Protein AF-A0AAV1IQU2-F1 (afdb_monomer)

Solvent-accessible surface area (backbone atoms only — not comparable to full-atom values): 8948 Å² total; per-residue (Å²): 138,82,84,83,85,80,84,76,82,76,78,82,80,76,77,68,81,77,66,73,60,63,66,60,58,52,53,52,51,54,50,50,54,52,52,51,52,50,53,53,50,51,53,54,53,49,51,53,52,50,50,55,51,51,54,51,52,52,54,52,50,54,52,52,51,54,56,62,60,59,68,74,76,76,82,86,83,83,95,73,87,86,74,85,85,53,67,73,82,60,60,72,56,40,79,75,49,69,51,99,69,38,37,32,34,35,40,95,93,42,78,42,82,44,38,65,72,38,65,63,85,97,30,39,29,68,40,71,41,71,90,76,57,34,35,40,33,76,64,46,76,48,110

Organism: Escherichia coli (NCBI:txid562)

Structure (mmCIF, N/CA/C/O backbone):
data_AF-A0AAV1IQU2-F1
#
_entry.id   AF-A0AAV1IQU2-F1
#
loop_
_atom_site.group_PDB
_atom_site.id
_atom_site.type_symbol
_atom_site.label_atom_id
_atom_site.label_alt_id
_atom_site.label_comp_id
_atom_site.label_asym_id
_atom_site.label_entity_id
_atom_site.label_seq_id
_atom_site.pdbx_PDB_ins_code
_atom_site.Cartn_x
_atom_site.Cartn_y
_atom_site.Cartn_z
_atom_site.occupancy
_atom_site.B_iso_or_equiv
_atom_site.auth_seq_id
_atom_site.auth_comp_id
_atom_site.auth_asym_id
_atom_site.auth_atom_id
_atom_site.pdbx_PDB_model_num
ATOM 1 N N . MET A 1 1 ? 61.043 -6.929 -82.587 1.00 46.31 1 MET A N 1
ATOM 2 C CA . MET A 1 1 ? 59.609 -6.677 -82.342 1.00 46.31 1 MET A CA 1
ATOM 3 C C . MET A 1 1 ? 59.386 -6.851 -80.855 1.00 46.31 1 MET A C 1
ATOM 5 O O . MET A 1 1 ? 59.706 -7.915 -80.346 1.00 46.31 1 MET A O 1
ATOM 9 N N . LEU A 1 2 ? 59.008 -5.781 -80.158 1.00 52.97 2 LEU A N 1
ATOM 10 C CA . LEU A 1 2 ? 58.883 -5.768 -78.699 1.00 52.97 2 LEU A CA 1
ATOM 11 C C . LEU A 1 2 ? 57.418 -6.021 -78.318 1.00 52.97 2 LEU A C 1
ATOM 13 O O . LEU A 1 2 ? 56.539 -5.436 -78.954 1.00 52.97 2 LEU A O 1
ATOM 17 N N . PRO A 1 3 ? 57.146 -6.900 -77.342 1.00 52.44 3 PRO A N 1
ATOM 18 C CA . PRO A 1 3 ? 55.789 -7.210 -76.925 1.00 52.44 3 PRO A CA 1
ATOM 19 C C . PRO A 1 3 ? 55.240 -6.080 -76.044 1.00 52.44 3 PRO A C 1
ATOM 21 O O . PRO A 1 3 ? 55.957 -5.507 -75.228 1.00 52.44 3 PRO A O 1
ATOM 24 N N . SER A 1 4 ? 53.967 -5.751 -76.236 1.00 57.28 4 SER A N 1
ATOM 25 C CA . SER A 1 4 ? 53.231 -4.710 -75.516 1.00 57.28 4 SER A CA 1
ATOM 26 C C . SER A 1 4 ? 52.925 -5.112 -74.068 1.00 57.28 4 SER A C 1
ATOM 28 O O . SER A 1 4 ? 52.319 -6.158 -73.833 1.00 57.28 4 SER A O 1
ATOM 30 N N . GLU A 1 5 ? 53.304 -4.256 -73.117 1.00 63.06 5 GLU A N 1
ATOM 31 C CA . GLU A 1 5 ? 52.978 -4.346 -71.689 1.00 63.06 5 GLU A CA 1
ATOM 32 C C . GLU A 1 5 ? 51.467 -4.223 -71.441 1.00 63.06 5 GLU A C 1
ATOM 34 O O . GLU A 1 5 ? 50.830 -3.234 -71.805 1.00 63.06 5 GLU A O 1
ATOM 39 N N . ILE A 1 6 ? 50.887 -5.240 -70.803 1.00 70.38 6 ILE A N 1
ATOM 40 C CA . ILE A 1 6 ? 49.489 -5.250 -70.364 1.00 70.38 6 ILE A CA 1
ATOM 41 C C . ILE A 1 6 ? 49.438 -4.648 -68.956 1.00 70.38 6 ILE A C 1
ATOM 43 O O . ILE A 1 6 ? 49.876 -5.273 -67.991 1.00 70.38 6 ILE A O 1
ATOM 47 N N . LEU A 1 7 ? 48.884 -3.441 -68.828 1.00 70.31 7 LEU A N 1
ATOM 48 C CA . LEU A 1 7 ? 48.595 -2.816 -67.535 1.00 70.31 7 LEU A CA 1
ATOM 49 C C . LEU A 1 7 ? 47.295 -3.395 -66.964 1.00 70.31 7 LEU A C 1
ATOM 51 O O . LEU A 1 7 ? 46.194 -3.001 -67.348 1.00 70.31 7 LEU A O 1
ATOM 55 N N . ILE A 1 8 ? 47.425 -4.353 -66.048 1.00 66.50 8 ILE A N 1
ATOM 56 C CA . ILE A 1 8 ? 46.304 -4.908 -65.286 1.00 66.50 8 ILE A CA 1
ATOM 57 C C . ILE A 1 8 ? 45.989 -3.934 -64.147 1.00 66.50 8 ILE A C 1
ATOM 59 O O . ILE A 1 8 ? 46.769 -3.797 -63.206 1.00 66.50 8 ILE A O 1
ATOM 63 N N . TRP A 1 9 ? 44.841 -3.259 -64.219 1.00 64.62 9 TRP A N 1
ATOM 64 C CA . TRP A 1 9 ? 44.304 -2.505 -63.086 1.00 64.62 9 TRP A CA 1
ATOM 65 C C . TRP A 1 9 ? 43.985 -3.474 -61.940 1.00 64.62 9 TRP A C 1
ATOM 67 O O . TRP A 1 9 ? 43.047 -4.265 -62.041 1.00 64.62 9 TRP A O 1
ATOM 77 N N . GLN A 1 10 ? 44.760 -3.423 -60.853 1.00 66.56 10 GLN A N 1
ATOM 78 C CA . GLN A 1 10 ? 44.399 -4.088 -59.602 1.00 66.56 10 GLN A CA 1
ATOM 79 C C . GLN A 1 10 ? 43.333 -3.245 -58.890 1.00 66.56 10 GLN A C 1
ATOM 81 O O . GLN A 1 10 ? 43.599 -2.082 -58.580 1.00 66.56 10 GLN A O 1
ATOM 86 N N . PRO A 1 11 ? 42.129 -3.777 -58.617 1.00 68.19 11 PRO A N 1
ATOM 87 C CA . PRO A 1 11 ? 41.227 -3.117 -57.693 1.00 68.19 11 PRO A CA 1
ATOM 88 C C . PRO A 1 11 ? 41.832 -3.224 -56.291 1.00 68.19 11 PRO A C 1
ATOM 90 O O . PRO A 1 11 ? 42.015 -4.325 -55.775 1.00 68.19 11 PRO A O 1
ATOM 93 N N . GLU A 1 12 ? 42.134 -2.079 -55.679 1.00 69.94 12 GLU A N 1
ATOM 94 C CA . GLU A 1 12 ? 42.423 -1.972 -54.248 1.00 69.94 12 GLU A CA 1
ATOM 95 C C . GLU A 1 12 ? 41.266 -2.624 -53.480 1.00 69.94 12 GLU A C 1
ATOM 97 O O . GLU A 1 12 ? 40.176 -2.053 -53.351 1.00 69.94 12 GLU A O 1
ATOM 102 N N . PHE A 1 13 ? 41.471 -3.860 -53.016 1.00 55.59 13 PHE A N 1
ATOM 103 C CA . PHE A 1 13 ? 40.497 -4.596 -52.222 1.00 55.59 13 PHE A CA 1
ATOM 104 C C . PHE A 1 13 ? 40.429 -3.935 -50.849 1.00 55.59 13 PHE A C 1
ATOM 106 O O . PHE A 1 13 ? 41.103 -4.316 -49.896 1.00 55.59 13 PHE A O 1
ATOM 113 N N . THR A 1 14 ? 39.632 -2.873 -50.773 1.00 60.34 14 THR A N 1
ATOM 114 C CA . THR A 1 14 ? 39.326 -2.199 -49.521 1.00 60.34 14 THR A CA 1
ATOM 115 C C . THR A 1 14 ? 38.479 -3.162 -48.703 1.00 60.34 14 THR A C 1
ATOM 117 O O . THR A 1 14 ? 37.263 -3.254 -48.889 1.00 60.34 14 THR A O 1
ATOM 120 N N . ASP A 1 15 ? 39.129 -3.909 -47.817 1.00 55.00 15 ASP A N 1
ATOM 121 C CA . ASP A 1 15 ? 38.472 -4.775 -46.849 1.00 55.00 15 ASP A CA 1
ATOM 122 C C . ASP A 1 15 ? 37.633 -3.923 -45.879 1.00 55.00 15 ASP A C 1
ATOM 124 O O . ASP A 1 15 ? 38.075 -3.459 -44.829 1.00 55.00 15 ASP A O 1
ATOM 128 N N . LYS A 1 16 ? 36.381 -3.665 -46.268 1.00 59.62 16 LYS A N 1
ATOM 129 C CA . LYS A 1 16 ? 35.368 -2.971 -45.462 1.00 59.62 16 LYS A CA 1
ATOM 130 C C . LYS A 1 16 ? 34.721 -3.878 -44.412 1.00 59.62 16 LYS A C 1
ATOM 132 O O . LYS A 1 16 ? 33.802 -3.433 -43.722 1.00 59.62 16 LYS A O 1
ATOM 137 N N . THR A 1 17 ? 35.158 -5.130 -44.259 1.00 60.28 17 THR A N 1
ATOM 138 C CA . THR A 1 17 ? 34.504 -6.068 -43.334 1.00 60.28 17 THR A CA 1
ATOM 139 C C . THR A 1 17 ? 34.942 -5.897 -41.880 1.00 60.28 17 THR A C 1
ATOM 141 O O . THR A 1 17 ? 34.235 -6.346 -40.980 1.00 60.28 17 THR A O 1
ATOM 144 N N . LEU A 1 18 ? 36.007 -5.129 -41.612 1.00 55.44 18 LEU A N 1
ATOM 145 C CA . LEU A 1 18 ? 36.410 -4.774 -40.247 1.00 55.44 18 LEU A CA 1
ATOM 146 C C . LEU A 1 18 ? 35.798 -3.462 -39.723 1.00 55.44 18 LEU A C 1
ATOM 148 O O . LEU A 1 18 ? 36.272 -2.912 -38.727 1.00 55.44 18 LEU A O 1
ATOM 152 N N . SER A 1 19 ? 34.724 -2.954 -40.341 1.00 58.97 19 SER A N 1
ATOM 153 C CA . SER A 1 19 ? 33.904 -1.911 -39.715 1.00 58.97 19 SER A CA 1
ATOM 154 C C . SER A 1 19 ? 33.135 -2.533 -38.544 1.00 58.97 19 SER A C 1
ATOM 156 O O . SER A 1 19 ? 32.001 -2.998 -38.675 1.00 58.97 19 SER A O 1
ATOM 158 N N . ARG A 1 20 ? 33.797 -2.608 -37.383 1.00 64.56 20 ARG A N 1
ATOM 159 C CA . ARG A 1 20 ? 33.200 -3.000 -36.103 1.00 64.56 20 ARG A CA 1
ATOM 160 C C . ARG A 1 20 ? 32.019 -2.076 -35.846 1.00 64.56 20 ARG A C 1
ATOM 162 O O . ARG A 1 20 ? 32.234 -0.946 -35.432 1.00 64.56 20 ARG A O 1
ATOM 169 N N . LYS A 1 21 ? 30.799 -2.542 -36.135 1.00 66.81 21 LYS A N 1
ATOM 170 C CA . LYS A 1 21 ? 29.541 -1.786 -36.032 1.00 66.81 21 LYS A CA 1
ATOM 171 C C . LYS A 1 21 ? 29.455 -1.109 -34.652 1.00 66.81 21 LYS A C 1
ATOM 173 O O . LYS A 1 21 ? 29.071 -1.782 -33.693 1.00 66.81 21 LYS A O 1
ATOM 178 N N . PRO A 1 22 ? 29.781 0.192 -34.518 1.00 67.06 22 PRO A N 1
ATOM 179 C CA . PRO A 1 22 ? 29.889 0.834 -33.205 1.00 67.06 22 PRO A CA 1
ATOM 180 C C . PRO A 1 22 ? 28.541 0.846 -32.469 1.00 67.06 22 PRO A C 1
ATOM 182 O O . PRO A 1 22 ? 28.501 0.764 -31.244 1.00 67.06 22 PRO A O 1
ATOM 185 N N . GLY A 1 23 ? 27.432 0.821 -33.217 1.00 73.19 23 GLY A N 1
ATOM 186 C CA . GLY A 1 23 ? 26.084 0.715 -32.660 1.00 73.19 23 GLY A CA 1
ATOM 187 C C . GLY A 1 23 ? 25.835 -0.561 -31.848 1.00 73.19 23 GLY A C 1
ATOM 188 O O . GLY A 1 23 ? 25.157 -0.490 -30.830 1.00 73.19 23 GLY A O 1
ATOM 189 N N . ALA A 1 24 ? 26.423 -1.707 -32.219 1.00 76.00 24 ALA A N 1
ATOM 190 C CA . ALA A 1 24 ? 26.235 -2.955 -31.469 1.00 76.00 24 ALA A CA 1
ATOM 191 C C . ALA A 1 24 ? 26.903 -2.894 -30.083 1.00 76.00 24 ALA A C 1
ATOM 193 O O . ALA A 1 24 ? 26.328 -3.325 -29.084 1.00 76.00 24 ALA A O 1
ATOM 194 N N . VAL A 1 25 ? 28.093 -2.290 -30.005 1.00 77.81 25 VAL A N 1
ATOM 195 C CA . VAL A 1 25 ? 28.810 -2.083 -28.736 1.00 77.81 25 VAL A CA 1
ATOM 196 C C . VAL A 1 25 ? 28.038 -1.117 -27.836 1.00 77.81 25 VAL A C 1
ATOM 198 O O . VAL A 1 25 ? 27.886 -1.371 -26.644 1.00 77.81 25 VAL A O 1
ATOM 201 N N . GLN A 1 26 ? 27.474 -0.051 -28.408 1.00 79.88 26 GLN A N 1
ATOM 202 C CA . GLN A 1 26 ? 26.667 0.907 -27.654 1.00 79.88 26 GLN A CA 1
ATOM 203 C C . GLN A 1 26 ? 25.392 0.270 -27.084 1.00 79.88 26 GLN A C 1
ATOM 205 O O . GLN A 1 26 ? 25.076 0.491 -25.916 1.00 79.88 26 GLN A O 1
ATOM 210 N N . THR A 1 27 ? 24.696 -0.572 -27.859 1.00 86.44 27 THR A N 1
ATOM 211 C CA . THR A 1 27 ? 23.510 -1.290 -27.363 1.00 86.44 27 THR A CA 1
ATOM 212 C C . THR A 1 27 ? 23.838 -2.261 -26.231 1.00 86.44 27 THR A C 1
ATOM 214 O O . THR A 1 27 ? 23.074 -2.350 -25.275 1.00 86.44 27 THR A O 1
ATOM 217 N N . LEU A 1 28 ? 24.985 -2.947 -26.289 1.00 86.38 28 LEU A N 1
ATOM 218 C CA . LEU A 1 28 ? 25.410 -3.863 -25.226 1.00 86.38 28 LEU A CA 1
ATOM 219 C C . LEU A 1 28 ? 25.736 -3.121 -23.925 1.00 86.38 28 LEU A C 1
ATOM 221 O O . LEU A 1 28 ? 25.315 -3.566 -22.859 1.00 86.38 28 LEU A O 1
ATOM 225 N N . ASN A 1 29 ? 26.411 -1.971 -24.009 1.00 88.81 29 ASN A N 1
ATOM 226 C CA . ASN A 1 29 ? 26.713 -1.150 -22.833 1.00 88.81 29 ASN A CA 1
ATOM 227 C C . ASN A 1 29 ? 25.431 -0.617 -22.171 1.00 88.81 29 ASN A C 1
ATOM 229 O O . ASN A 1 29 ? 25.265 -0.752 -20.964 1.00 88.81 29 ASN A O 1
ATOM 233 N N . MET A 1 30 ? 24.474 -0.116 -22.959 1.00 90.12 30 MET A N 1
ATOM 234 C CA . MET A 1 30 ? 23.184 0.361 -22.435 1.00 90.12 30 MET A CA 1
ATOM 235 C C . MET A 1 30 ? 22.377 -0.750 -21.748 1.00 90.12 30 MET A C 1
ATOM 237 O O . MET A 1 30 ? 21.745 -0.521 -20.713 1.00 90.12 30 MET A O 1
ATOM 241 N N . LEU A 1 31 ? 22.391 -1.964 -22.310 1.00 93.19 31 LEU A N 1
ATOM 242 C CA . LEU A 1 31 ? 21.753 -3.124 -21.687 1.00 93.19 31 LEU A CA 1
ATOM 243 C C . LEU A 1 31 ? 22.443 -3.499 -20.375 1.00 93.19 31 LEU A C 1
ATOM 245 O O . LEU A 1 31 ? 21.759 -3.766 -19.391 1.00 93.19 31 LEU A O 1
ATOM 249 N N . HIS A 1 32 ? 23.775 -3.475 -20.341 1.00 92.62 32 HIS A N 1
ATOM 250 C CA . HIS A 1 32 ? 24.542 -3.750 -19.131 1.00 92.62 32 HIS A CA 1
ATOM 251 C C . HIS A 1 32 ? 24.222 -2.749 -18.010 1.00 92.62 32 HIS A C 1
ATOM 253 O O . HIS A 1 32 ? 23.903 -3.159 -16.895 1.00 92.62 32 HIS A O 1
ATOM 259 N N . ASP A 1 33 ? 24.195 -1.453 -18.324 1.00 94.44 33 ASP A N 1
ATOM 260 C CA . ASP A 1 33 ? 23.836 -0.400 -17.367 1.00 94.44 33 ASP A CA 1
ATOM 261 C C . ASP A 1 33 ? 22.399 -0.563 -16.853 1.00 94.44 33 ASP A C 1
ATOM 263 O O . ASP A 1 33 ? 22.127 -0.401 -15.661 1.00 94.44 33 ASP A O 1
ATOM 267 N N . SER A 1 34 ? 21.475 -0.943 -17.738 1.00 93.69 34 SER A N 1
ATOM 268 C CA . SER A 1 34 ? 20.077 -1.195 -17.377 1.00 93.69 34 SER A CA 1
ATOM 269 C C . SER A 1 34 ? 19.938 -2.396 -16.440 1.00 93.69 34 SER A C 1
ATOM 271 O O . SER A 1 34 ? 19.210 -2.319 -15.452 1.00 93.69 34 SER A O 1
ATOM 273 N N . ILE A 1 35 ? 20.661 -3.488 -16.708 1.00 95.94 35 ILE A N 1
ATOM 274 C CA . ILE A 1 35 ? 20.685 -4.680 -15.849 1.00 95.94 35 ILE A CA 1
ATOM 275 C C . ILE A 1 35 ? 21.256 -4.332 -14.473 1.00 95.94 35 ILE A C 1
ATOM 277 O O . ILE A 1 35 ? 20.660 -4.697 -13.461 1.00 95.94 35 ILE A O 1
ATOM 281 N N . ASN A 1 36 ? 22.358 -3.582 -14.419 1.00 96.50 36 ASN A N 1
ATOM 282 C CA . ASN A 1 36 ? 22.961 -3.159 -13.156 1.00 96.50 36 ASN A CA 1
ATOM 283 C C . ASN A 1 36 ? 22.002 -2.278 -12.347 1.00 96.50 36 ASN A C 1
ATOM 285 O O . ASN A 1 36 ? 21.797 -2.515 -11.158 1.00 96.50 36 ASN A O 1
ATOM 289 N N . LYS A 1 37 ? 21.341 -1.315 -13.000 1.00 95.00 37 LYS A N 1
ATOM 290 C CA . LYS A 1 37 ? 20.346 -0.447 -12.358 1.00 95.00 37 LYS A CA 1
ATOM 291 C C . LYS A 1 37 ? 19.139 -1.226 -11.831 1.00 95.00 37 LYS A C 1
ATOM 293 O O . LYS A 1 37 ? 18.642 -0.918 -10.751 1.00 95.00 37 LYS A O 1
ATOM 298 N N . LEU A 1 38 ? 18.668 -2.230 -12.571 1.00 95.12 38 LEU A N 1
ATOM 299 C CA . LEU A 1 38 ? 17.605 -3.121 -12.102 1.00 95.12 38 LEU A CA 1
ATOM 300 C C . LEU A 1 38 ? 18.069 -3.965 -10.912 1.00 95.12 38 LEU A C 1
ATOM 302 O O . LEU A 1 38 ? 17.321 -4.110 -9.952 1.00 95.12 38 LEU A O 1
ATOM 306 N N . GLY A 1 39 ? 19.304 -4.467 -10.934 1.00 96.06 39 GLY A N 1
ATOM 307 C CA . GLY A 1 39 ? 19.889 -5.191 -9.805 1.00 96.06 39 GLY A CA 1
ATOM 308 C C . GLY A 1 39 ? 19.968 -4.339 -8.535 1.00 96.06 39 GLY A C 1
ATOM 309 O O . GLY A 1 39 ? 19.604 -4.805 -7.459 1.00 96.06 39 GLY A O 1
ATOM 310 N N . GLU A 1 40 ? 20.385 -3.079 -8.659 1.00 95.56 40 GLU A N 1
ATOM 311 C CA . GLU A 1 40 ? 20.388 -2.102 -7.560 1.00 95.56 40 GLU A CA 1
ATOM 312 C C . GLU A 1 40 ? 18.972 -1.838 -7.025 1.00 95.56 40 GL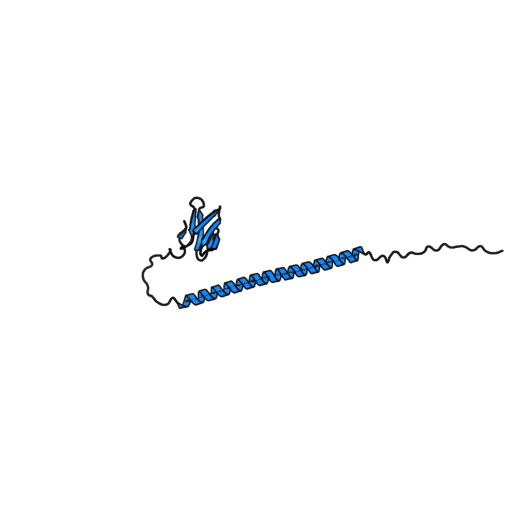U A C 1
ATOM 314 O O . GLU A 1 40 ? 18.754 -1.838 -5.814 1.00 95.56 40 GLU A O 1
ATOM 319 N N . ALA A 1 41 ? 17.995 -1.658 -7.920 1.00 94.12 41 ALA A N 1
ATOM 320 C CA . ALA A 1 41 ? 16.602 -1.446 -7.535 1.00 94.12 41 ALA A CA 1
ATOM 321 C C . ALA A 1 41 ? 16.026 -2.654 -6.779 1.00 94.12 41 ALA A C 1
ATOM 323 O O . ALA A 1 41 ? 15.405 -2.476 -5.736 1.00 94.12 41 ALA A O 1
ATOM 324 N N . ILE A 1 42 ? 16.299 -3.877 -7.246 1.00 96.06 42 ILE A N 1
ATOM 325 C CA . ILE A 1 42 ? 15.851 -5.112 -6.585 1.00 96.06 42 ILE A CA 1
ATOM 326 C C . ILE A 1 42 ? 16.447 -5.233 -5.179 1.00 96.06 42 ILE A C 1
ATOM 328 O O . ILE A 1 42 ? 15.719 -5.544 -4.240 1.00 96.06 42 ILE A O 1
ATOM 332 N N . LYS A 1 43 ? 17.746 -4.950 -5.007 1.00 95.62 43 LYS A N 1
ATOM 333 C CA . LYS A 1 43 ? 18.383 -4.956 -3.678 1.00 95.62 43 LYS A CA 1
ATOM 334 C C . LYS A 1 43 ? 17.713 -3.964 -2.733 1.00 95.62 43 LYS A C 1
ATOM 336 O O . LYS A 1 43 ? 17.435 -4.296 -1.587 1.00 95.62 43 LYS A O 1
ATOM 341 N N . LYS A 1 44 ? 17.417 -2.760 -3.223 1.00 93.62 44 LYS A N 1
ATOM 342 C CA . LYS A 1 44 ? 16.745 -1.727 -2.433 1.00 93.62 44 LYS A CA 1
ATOM 343 C C . LYS A 1 44 ? 15.326 -2.137 -2.028 1.00 93.62 44 LYS A C 1
ATOM 345 O O . LYS A 1 44 ? 14.924 -1.908 -0.888 1.00 93.62 44 LYS A O 1
ATOM 350 N N . ASP A 1 45 ? 14.577 -2.747 -2.941 1.00 93.31 45 ASP A N 1
ATOM 351 C CA . ASP A 1 45 ? 13.239 -3.265 -2.647 1.00 93.31 45 ASP A CA 1
ATOM 352 C C . ASP A 1 45 ? 13.297 -4.401 -1.614 1.00 93.31 45 ASP A C 1
ATOM 354 O O . ASP A 1 45 ? 12.465 -4.465 -0.705 1.00 93.31 45 ASP A O 1
ATOM 358 N N . GLU A 1 46 ? 14.311 -5.265 -1.699 1.00 95.19 46 GLU A N 1
ATOM 359 C CA . GLU A 1 46 ? 14.550 -6.318 -0.714 1.00 95.19 46 GLU A 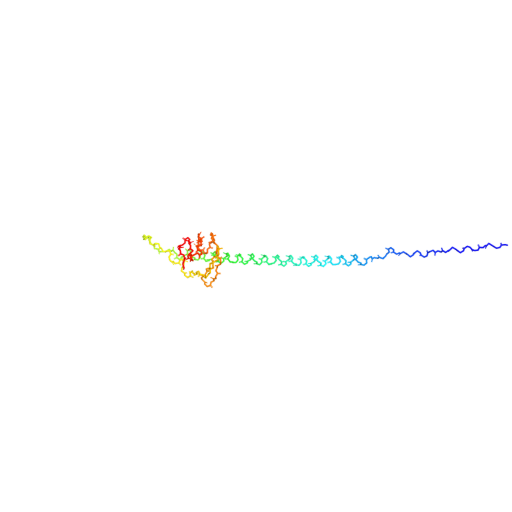CA 1
ATOM 360 C C . GLU A 1 46 ? 14.878 -5.741 0.671 1.00 95.19 46 GLU A C 1
ATOM 362 O O . GLU A 1 46 ? 14.296 -6.173 1.666 1.00 95.19 46 GLU A O 1
ATOM 367 N N . GLU A 1 47 ? 15.742 -4.727 0.752 1.00 94.31 47 GLU A N 1
ATOM 368 C CA . GLU A 1 47 ? 16.053 -4.029 2.005 1.00 94.31 47 GLU A CA 1
ATOM 369 C C . GLU A 1 47 ? 14.803 -3.410 2.637 1.00 94.31 47 GLU A C 1
ATOM 371 O O . GLU A 1 47 ? 14.566 -3.566 3.837 1.00 94.31 47 GLU A O 1
ATOM 376 N N . TYR A 1 48 ? 13.958 -2.763 1.833 1.00 91.25 48 TYR A N 1
ATOM 377 C CA . TYR A 1 48 ? 12.700 -2.195 2.312 1.00 91.25 48 TYR A CA 1
ATOM 378 C C . TYR A 1 48 ? 11.745 -3.272 2.852 1.00 91.25 48 TYR A C 1
ATOM 380 O O . TYR A 1 48 ? 11.111 -3.095 3.901 1.00 91.25 48 TYR A O 1
ATOM 388 N N . ALA A 1 49 ? 11.662 -4.418 2.172 1.00 93.56 49 ALA A N 1
ATOM 389 C CA . ALA A 1 49 ? 10.863 -5.552 2.622 1.00 93.56 49 ALA A CA 1
ATOM 390 C C . ALA A 1 49 ? 11.408 -6.157 3.928 1.00 93.56 49 ALA A C 1
ATOM 392 O O . ALA A 1 49 ? 10.632 -6.479 4.835 1.00 93.56 49 ALA A O 1
ATOM 393 N N . GLN A 1 50 ? 12.733 -6.276 4.057 1.00 94.19 50 GLN A N 1
ATOM 394 C CA . GLN A 1 50 ? 13.385 -6.734 5.284 1.00 94.19 50 GLN A CA 1
ATOM 395 C C . GLN A 1 50 ? 13.134 -5.772 6.449 1.00 94.19 50 GLN A C 1
ATOM 397 O O . GLN A 1 50 ? 12.811 -6.224 7.548 1.00 94.19 50 GLN A O 1
ATOM 402 N N . GLU A 1 51 ? 13.222 -4.462 6.217 1.00 94.12 51 GLU A N 1
ATOM 403 C CA . GLU A 1 51 ? 12.960 -3.451 7.243 1.00 94.12 51 GLU A CA 1
ATOM 404 C C . GLU A 1 51 ? 11.503 -3.500 7.716 1.00 94.12 51 GLU A C 1
ATOM 406 O O . GLU A 1 51 ? 11.237 -3.585 8.914 1.00 94.12 51 GLU A O 1
ATOM 411 N N . THR A 1 52 ? 10.552 -3.572 6.783 1.00 93.19 52 THR A N 1
ATOM 412 C CA . THR A 1 52 ? 9.126 -3.739 7.108 1.00 93.19 52 THR A CA 1
ATOM 413 C C . THR A 1 52 ? 8.896 -4.988 7.965 1.00 93.19 52 THR A C 1
ATOM 415 O O . THR A 1 52 ? 8.156 -4.959 8.951 1.00 93.19 52 THR A O 1
ATOM 418 N N . ARG A 1 53 ? 9.563 -6.100 7.629 1.00 94.06 53 ARG A N 1
ATOM 419 C CA . ARG A 1 53 ? 9.467 -7.346 8.396 1.00 94.06 53 ARG A CA 1
ATOM 420 C C . ARG A 1 53 ? 10.059 -7.211 9.800 1.00 94.06 53 ARG A C 1
ATOM 422 O O . ARG A 1 53 ? 9.435 -7.668 10.754 1.00 94.06 53 ARG A O 1
ATOM 429 N N . ARG A 1 54 ? 11.205 -6.539 9.948 1.00 94.19 54 ARG A N 1
ATOM 430 C CA . ARG A 1 54 ? 11.805 -6.251 11.263 1.00 94.19 54 ARG A CA 1
ATOM 431 C C . ARG A 1 54 ? 10.885 -5.410 12.136 1.00 94.19 54 ARG A C 1
ATOM 433 O O . ARG A 1 54 ? 10.727 -5.712 13.316 1.00 94.19 54 ARG A O 1
ATOM 440 N N . GLN A 1 55 ? 10.245 -4.398 11.557 1.00 93.75 55 GLN A N 1
ATOM 441 C CA . GLN A 1 55 ? 9.276 -3.570 12.271 1.00 93.75 55 GLN A CA 1
ATOM 442 C C . GLN A 1 55 ? 8.089 -4.401 12.779 1.00 93.75 55 GLN A C 1
ATOM 444 O O . GLN A 1 55 ? 7.669 -4.234 13.924 1.00 93.75 55 GLN A O 1
ATOM 449 N N . LEU A 1 56 ? 7.578 -5.340 11.972 1.00 93.75 56 LEU A N 1
ATOM 450 C CA . LEU A 1 56 ? 6.515 -6.255 12.403 1.00 93.75 56 LEU A CA 1
ATOM 451 C C . LEU A 1 56 ? 6.953 -7.158 13.563 1.00 93.75 56 LEU A C 1
ATOM 453 O O . LEU A 1 56 ? 6.187 -7.340 14.512 1.00 93.75 56 LEU A O 1
ATOM 457 N N . ASP A 1 57 ? 8.169 -7.699 13.513 1.00 94.00 57 ASP A N 1
ATOM 458 C CA . ASP A 1 57 ? 8.702 -8.555 14.576 1.00 94.00 57 ASP A CA 1
ATOM 459 C C . ASP A 1 57 ? 8.938 -7.778 15.886 1.00 94.00 57 ASP A C 1
ATOM 461 O O . ASP A 1 57 ? 8.636 -8.290 16.971 1.00 94.00 57 ASP A O 1
ATOM 465 N N . ASP A 1 58 ? 9.389 -6.521 15.809 1.00 93.69 58 ASP A N 1
ATOM 466 C CA . ASP A 1 58 ? 9.514 -5.631 16.971 1.00 93.69 58 ASP A CA 1
ATOM 467 C C . ASP A 1 58 ? 8.144 -5.343 17.603 1.00 93.69 58 ASP A C 1
ATOM 469 O O . ASP A 1 58 ? 7.945 -5.557 18.802 1.00 93.69 58 ASP A O 1
ATOM 473 N N . ILE A 1 59 ? 7.154 -4.949 16.792 1.00 94.06 59 ILE A N 1
ATOM 474 C CA . ILE A 1 59 ? 5.782 -4.702 17.263 1.00 94.06 59 ILE A CA 1
ATOM 475 C C . ILE A 1 59 ? 5.204 -5.960 17.921 1.00 94.06 59 ILE A C 1
ATOM 477 O O . ILE A 1 59 ? 4.626 -5.889 19.010 1.00 94.06 59 ILE A O 1
ATOM 481 N N . ARG A 1 60 ? 5.391 -7.129 17.299 1.00 92.38 60 ARG A N 1
ATOM 482 C CA . ARG A 1 60 ? 4.945 -8.417 17.842 1.00 92.38 60 ARG A CA 1
ATOM 483 C C . ARG A 1 60 ? 5.599 -8.724 19.191 1.00 92.38 60 ARG A C 1
ATOM 485 O O . ARG A 1 60 ? 4.915 -9.164 20.115 1.00 92.38 60 ARG A O 1
ATOM 492 N N . SER A 1 61 ? 6.896 -8.463 19.324 1.00 90.25 61 SER A N 1
ATOM 493 C CA . SER A 1 61 ? 7.642 -8.684 20.567 1.00 90.25 61 SER A CA 1
ATOM 494 C C . SER A 1 61 ? 7.159 -7.764 21.690 1.00 90.25 61 SER A C 1
ATOM 496 O O . SER A 1 61 ? 6.918 -8.230 22.807 1.00 90.25 61 SER A O 1
ATOM 498 N N . ARG A 1 62 ? 6.914 -6.480 21.388 1.00 90.81 62 ARG A N 1
ATOM 499 C CA . ARG A 1 62 ? 6.340 -5.517 22.346 1.00 90.81 62 ARG A CA 1
ATOM 500 C C . ARG A 1 62 ? 4.968 -5.961 22.852 1.00 90.81 62 ARG A C 1
ATOM 502 O O . ARG A 1 62 ? 4.713 -5.904 24.054 1.00 90.81 62 ARG A O 1
ATOM 509 N N . LEU A 1 63 ? 4.098 -6.440 21.960 1.00 87.25 63 LEU A N 1
ATOM 510 C CA . LEU A 1 63 ? 2.774 -6.948 22.335 1.00 87.25 63 LEU A CA 1
ATOM 511 C C . LEU A 1 63 ? 2.864 -8.160 23.270 1.00 87.25 63 LEU A C 1
ATOM 513 O O . LEU A 1 63 ? 2.173 -8.193 24.289 1.00 87.25 63 LEU A O 1
ATOM 517 N N . ASN A 1 64 ? 3.742 -9.120 22.970 1.00 84.94 64 ASN A N 1
ATOM 518 C CA . ASN A 1 64 ? 3.946 -10.295 23.820 1.00 84.94 64 ASN A CA 1
ATOM 519 C C . ASN A 1 64 ? 4.457 -9.912 25.221 1.00 84.94 64 ASN A C 1
ATOM 521 O O . ASN A 1 64 ? 3.986 -10.462 26.221 1.00 84.94 64 ASN A O 1
ATOM 525 N N . GLY A 1 65 ? 5.367 -8.936 25.308 1.00 80.81 65 GLY A N 1
ATOM 526 C CA . GLY A 1 65 ? 5.845 -8.394 26.584 1.00 80.81 65 GLY A CA 1
ATOM 527 C C . GLY A 1 65 ? 4.713 -7.797 27.424 1.00 80.81 65 GLY A C 1
ATOM 528 O O . GLY A 1 65 ? 4.559 -8.144 28.595 1.00 80.81 65 GLY A O 1
ATOM 529 N N . ILE A 1 66 ? 3.853 -6.980 26.807 1.00 79.50 66 ILE A N 1
ATOM 530 C CA . ILE A 1 66 ? 2.690 -6.377 27.480 1.00 79.50 66 ILE A CA 1
ATOM 531 C C . ILE A 1 66 ? 1.698 -7.450 27.956 1.00 79.50 66 ILE A C 1
ATOM 533 O O . ILE A 1 66 ? 1.198 -7.361 29.080 1.00 79.50 66 ILE A O 1
ATOM 537 N N . MET A 1 67 ? 1.412 -8.473 27.142 1.00 71.50 67 MET A N 1
ATOM 538 C CA . MET A 1 67 ? 0.510 -9.561 27.548 1.00 71.50 67 MET A CA 1
ATOM 539 C C . MET A 1 67 ? 1.059 -10.347 28.742 1.00 71.50 67 MET A C 1
ATOM 541 O O . MET A 1 67 ? 0.311 -10.632 29.675 1.00 71.50 67 MET A O 1
ATOM 545 N N . THR A 1 68 ? 2.362 -10.632 28.751 1.00 65.56 68 THR A N 1
ATOM 546 C CA . THR A 1 68 ? 3.014 -11.389 29.834 1.00 65.56 68 THR A CA 1
ATOM 547 C C . THR A 1 68 ? 3.052 -10.590 31.139 1.00 65.56 68 THR A C 1
ATOM 549 O O . THR A 1 68 ? 2.897 -11.141 32.229 1.00 65.56 68 THR A O 1
ATOM 552 N N . GLN A 1 69 ? 3.182 -9.266 31.043 1.00 57.59 69 GLN A N 1
ATOM 553 C CA . GLN A 1 69 ? 3.159 -8.386 32.206 1.00 57.59 69 GLN A CA 1
ATOM 554 C C . GLN A 1 69 ? 1.750 -8.259 32.815 1.00 57.59 69 GLN A C 1
ATOM 556 O O . GLN A 1 69 ? 1.616 -8.113 34.029 1.00 57.59 69 GLN A O 1
ATOM 561 N N . LYS A 1 70 ? 0.688 -8.379 32.006 1.00 55.12 70 LYS A N 1
ATOM 562 C CA . LYS A 1 70 ? -0.703 -8.294 32.481 1.00 55.12 70 LYS A CA 1
ATOM 563 C C . LYS A 1 70 ? -1.164 -9.539 33.255 1.00 55.12 70 LYS A C 1
ATOM 565 O O . LYS A 1 70 ? -2.056 -9.424 34.089 1.00 55.12 70 LYS A O 1
ATOM 570 N N . SER A 1 71 ? -0.540 -10.702 33.048 1.00 52.34 71 SER A N 1
ATOM 571 C CA . SER A 1 71 ? -0.887 -11.948 33.755 1.00 52.34 71 SER A CA 1
ATOM 572 C C . SER A 1 71 ? -0.428 -12.029 35.219 1.00 52.34 71 SER A C 1
ATOM 574 O O . SER A 1 71 ? -0.886 -12.914 35.932 1.00 52.34 71 SER A O 1
ATOM 576 N N . VAL A 1 72 ? 0.435 -11.127 35.705 1.00 51.06 72 VAL A N 1
ATOM 577 C CA . VAL A 1 72 ? 0.960 -11.199 37.090 1.00 51.06 72 VAL A CA 1
ATOM 578 C C . VAL A 1 72 ? 0.153 -10.344 38.086 1.00 51.06 72 VAL A C 1
ATOM 580 O O . VAL A 1 72 ? 0.297 -10.504 39.293 1.00 51.06 72 VAL A O 1
ATOM 583 N N . THR A 1 73 ? -0.748 -9.466 37.629 1.00 47.94 73 THR A N 1
ATOM 584 C CA . THR A 1 73 ? -1.481 -8.535 38.522 1.00 47.94 73 THR A CA 1
ATOM 585 C C . THR A 1 73 ? -2.919 -8.965 38.847 1.00 47.94 73 THR A C 1
ATOM 587 O O . THR A 1 73 ? -3.623 -8.260 39.562 1.00 47.94 73 THR A O 1
ATOM 590 N N . GLU A 1 74 ? -3.380 -10.126 38.378 1.00 46.94 74 GLU A N 1
ATOM 591 C CA . GLU A 1 74 ? -4.775 -10.562 38.546 1.00 46.94 74 GLU A CA 1
ATOM 592 C C . GLU A 1 74 ? -4.846 -11.842 39.396 1.00 46.94 74 GLU A C 1
ATOM 594 O O . GLU A 1 74 ? -5.188 -12.929 38.948 1.00 46.94 74 GLU A O 1
ATOM 599 N N . SER A 1 75 ? -4.442 -11.731 40.663 1.00 39.34 75 SER A N 1
ATOM 600 C CA . SER A 1 75 ? -4.610 -12.787 41.672 1.00 39.34 75 SER A CA 1
ATOM 601 C C . SER A 1 75 ? -4.984 -12.182 43.021 1.00 39.34 75 SER A C 1
ATOM 603 O O . SER A 1 75 ? -4.219 -12.212 43.975 1.00 39.34 75 SER A O 1
ATOM 605 N N . SER A 1 76 ? -6.170 -11.581 43.095 1.00 41.19 76 SER A N 1
ATOM 606 C CA . SER A 1 76 ? -6.986 -11.556 44.317 1.00 41.19 76 SER A CA 1
ATOM 607 C C . SER A 1 76 ? -8.369 -10.980 44.010 1.00 41.19 76 SER A C 1
ATOM 609 O O . SER A 1 76 ? -8.536 -9.782 43.810 1.00 41.19 76 SER A O 1
ATOM 611 N N . SER A 1 77 ? -9.382 -11.843 43.941 1.00 41.53 77 SER A N 1
ATOM 612 C CA . SER A 1 77 ? -10.641 -11.710 44.693 1.00 41.53 77 SER A CA 1
ATOM 613 C C . SER A 1 77 ? -11.749 -12.598 44.115 1.00 41.53 77 SER A C 1
ATOM 615 O O . SER A 1 77 ? -11.869 -12.838 42.918 1.00 41.53 77 SER A O 1
ATOM 617 N N . THR A 1 78 ? -12.506 -13.129 45.061 1.00 40.47 78 THR A N 1
ATOM 618 C CA . THR A 1 78 ? -13.582 -14.118 45.039 1.00 40.47 78 THR A CA 1
ATOM 619 C C . THR A 1 78 ? -14.831 -13.726 44.220 1.00 40.47 78 THR A C 1
ATOM 621 O O . THR A 1 78 ? -14.993 -12.571 43.824 1.00 40.47 78 THR A O 1
ATOM 624 N N . PRO A 1 79 ? -15.746 -14.686 43.958 1.00 42.62 79 PRO A N 1
ATOM 625 C CA . PRO A 1 79 ? -16.821 -14.550 42.979 1.00 42.62 79 PRO A CA 1
ATOM 626 C C . PRO A 1 79 ? -18.052 -13.815 43.533 1.00 42.62 79 PRO A C 1
ATOM 628 O O . PRO A 1 79 ? -18.667 -14.255 44.500 1.00 42.62 79 PRO A O 1
ATOM 631 N N . HIS A 1 80 ? -18.464 -12.742 42.853 1.00 36.06 80 HIS A N 1
ATOM 632 C CA . HIS A 1 80 ? -19.766 -12.079 43.016 1.00 36.06 80 HIS A CA 1
ATOM 633 C C . HIS A 1 80 ? -20.461 -11.925 41.647 1.00 36.06 80 HIS A C 1
ATOM 635 O O . HIS A 1 80 ? -19.781 -11.806 40.624 1.00 36.06 80 HIS A O 1
ATOM 641 N N . PRO A 1 81 ? -21.810 -11.949 41.590 1.00 39.91 81 PRO A N 1
ATOM 642 C CA . PRO A 1 81 ? -22.558 -12.175 40.359 1.00 39.91 81 PRO A CA 1
ATOM 643 C C . PRO A 1 81 ? -22.441 -11.002 39.379 1.00 39.91 81 PRO A C 1
ATOM 645 O O . PRO A 1 81 ? -22.523 -9.825 39.738 1.00 39.91 81 PRO A O 1
ATOM 648 N N . ALA A 1 82 ? -22.243 -11.364 38.113 1.00 41.59 82 ALA A N 1
ATOM 649 C CA . ALA A 1 82 ? -21.885 -10.495 37.006 1.00 41.59 82 ALA A CA 1
ATOM 650 C C . ALA A 1 82 ? -22.946 -9.424 36.694 1.00 41.59 82 ALA A C 1
ATOM 652 O O . ALA A 1 82 ? -23.921 -9.667 35.982 1.00 41.59 82 ALA A O 1
ATOM 653 N N . LYS A 1 83 ? -22.692 -8.185 37.129 1.00 38.84 83 LYS A N 1
ATOM 654 C CA . LYS A 1 83 ? -23.211 -6.993 36.448 1.00 38.84 83 LYS A CA 1
ATOM 655 C C . LYS A 1 83 ? -22.222 -6.602 35.349 1.00 38.84 83 LYS A C 1
ATOM 657 O O . LYS A 1 83 ? -21.066 -6.283 35.614 1.00 38.84 83 LYS A O 1
ATOM 662 N N . LYS A 1 84 ? -22.694 -6.703 34.105 1.00 44.41 84 LYS A N 1
ATOM 663 C CA . LYS A 1 84 ? -21.970 -6.490 32.845 1.00 44.41 84 LYS A CA 1
ATOM 664 C C . LYS A 1 84 ? -21.217 -5.151 32.844 1.00 44.41 84 LYS A C 1
ATOM 666 O O . LYS A 1 84 ? -21.813 -4.095 32.659 1.00 44.41 84 LYS A O 1
ATOM 671 N N . LYS A 1 85 ? -19.894 -5.206 33.020 1.00 43.41 85 LYS A N 1
ATOM 672 C CA . LYS A 1 85 ? -18.963 -4.091 32.790 1.00 43.41 85 LYS A CA 1
ATOM 673 C C . LYS A 1 85 ? -18.680 -3.984 31.284 1.00 43.41 85 LYS A C 1
ATOM 675 O O . LYS A 1 85 ? -17.632 -4.414 30.824 1.00 43.41 85 LYS A O 1
ATOM 680 N N . THR A 1 86 ? -19.632 -3.480 30.500 1.00 49.50 86 THR A N 1
ATOM 681 C CA . THR A 1 86 ? -19.462 -3.268 29.044 1.00 49.50 86 THR A CA 1
ATOM 682 C C . THR A 1 86 ? -19.011 -1.848 28.685 1.00 49.50 86 THR A C 1
ATOM 684 O O . THR A 1 86 ? -18.721 -1.577 27.525 1.00 49.50 86 THR A O 1
ATOM 687 N N . SER A 1 87 ? -18.913 -0.928 29.652 1.00 51.00 87 SER A N 1
ATOM 688 C CA . SER A 1 87 ? -18.683 0.499 29.374 1.00 51.00 87 SER A CA 1
ATOM 689 C C . SER A 1 87 ? -17.217 0.922 29.241 1.00 51.00 87 SER A C 1
ATOM 691 O O . SER A 1 87 ? -16.956 2.019 28.759 1.00 51.00 87 SER A O 1
ATOM 693 N N . SER A 1 88 ? -16.243 0.096 29.639 1.00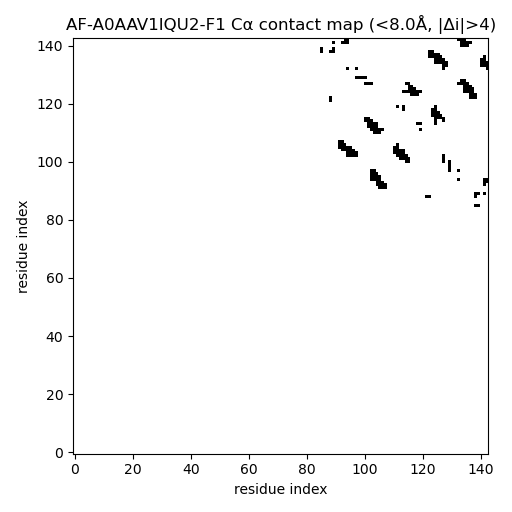 55.59 88 SER A N 1
ATOM 694 C CA . SER A 1 88 ? -14.829 0.506 29.625 1.00 55.59 88 SER A CA 1
ATOM 695 C C . SER A 1 88 ? -14.158 0.370 28.259 1.00 55.59 88 SER A C 1
ATOM 697 O O . SER A 1 88 ? -13.217 1.104 27.977 1.00 55.59 88 SER A O 1
ATOM 699 N N . VAL A 1 89 ? -14.634 -0.538 27.402 1.00 58.94 89 VAL A N 1
ATOM 700 C CA . VAL A 1 89 ? -13.985 -0.839 26.115 1.00 58.94 89 VAL A CA 1
ATOM 701 C C . VAL A 1 89 ? -14.300 0.216 25.052 1.00 58.94 89 VAL A C 1
ATOM 703 O O . VAL A 1 89 ? -13.430 0.588 24.272 1.00 58.94 89 VAL A O 1
ATOM 706 N N . LEU A 1 90 ? -15.528 0.737 25.052 1.00 63.12 90 LEU A N 1
ATOM 707 C CA . LEU A 1 90 ? -15.972 1.782 24.122 1.00 63.12 90 LEU A CA 1
ATOM 708 C C . LEU A 1 90 ? -15.610 3.198 24.604 1.00 63.12 90 LEU A C 1
ATOM 710 O O . LEU A 1 90 ? -15.933 4.185 23.942 1.00 63.12 90 LEU A O 1
ATOM 714 N N . ASN A 1 91 ? -14.961 3.323 25.767 1.00 63.72 91 ASN A N 1
ATOM 715 C CA . ASN A 1 91 ? -14.682 4.617 26.371 1.00 63.72 91 ASN A CA 1
ATOM 716 C C . ASN A 1 91 ? -13.627 5.383 25.552 1.00 63.72 91 ASN A C 1
ATOM 718 O O . ASN A 1 91 ? -12.530 4.884 25.300 1.00 63.72 91 ASN A O 1
ATOM 722 N N . GLY A 1 92 ? -13.970 6.599 25.118 1.00 68.69 92 GLY A N 1
ATOM 723 C CA . GLY A 1 92 ? -13.115 7.438 24.267 1.00 68.69 92 GLY A CA 1
ATOM 724 C C . GLY A 1 92 ? -13.156 7.107 22.771 1.00 68.69 92 GLY A C 1
ATOM 725 O O . GLY A 1 92 ? -12.399 7.695 22.000 1.00 68.69 92 GLY A O 1
ATOM 726 N N . MET A 1 93 ? -14.026 6.187 22.354 1.00 76.69 93 MET A N 1
ATOM 727 C CA . MET A 1 93 ? -14.263 5.868 20.951 1.00 76.69 93 MET A CA 1
ATOM 728 C C . MET A 1 93 ? -15.271 6.873 20.386 1.00 76.69 93 MET A C 1
ATOM 730 O O . MET A 1 93 ? -16.385 6.980 20.889 1.00 76.69 93 MET A O 1
ATOM 734 N N . LYS A 1 94 ? -14.883 7.663 19.382 1.00 81.06 94 LYS A N 1
ATOM 735 C CA . LYS A 1 94 ? -15.749 8.697 18.797 1.00 81.06 94 LYS A CA 1
ATOM 736 C C . LYS A 1 94 ? -15.829 8.545 17.290 1.00 81.06 94 LYS A C 1
ATOM 738 O O . LYS A 1 94 ? -14.806 8.506 16.614 1.00 81.06 94 LYS A O 1
ATOM 743 N N . ILE A 1 95 ? -17.044 8.518 16.762 1.00 79.69 95 ILE A N 1
ATOM 744 C CA . ILE A 1 95 ? -17.290 8.490 15.321 1.00 79.69 95 ILE A CA 1
ATOM 745 C C . ILE A 1 95 ? -16.996 9.890 14.763 1.00 79.69 95 ILE A C 1
ATOM 747 O O . ILE A 1 95 ? -17.549 10.882 15.238 1.00 79.69 95 ILE A O 1
ATOM 751 N N . MET A 1 96 ? -16.083 9.988 13.796 1.00 80.50 96 MET A N 1
ATOM 752 C CA . MET A 1 96 ? -15.740 11.247 13.125 1.00 80.50 96 MET A CA 1
ATOM 753 C C . MET A 1 96 ? -16.476 11.399 11.801 1.00 80.50 96 MET A C 1
ATOM 755 O O . MET A 1 96 ? -17.105 12.423 11.559 1.00 80.50 96 MET A O 1
ATOM 759 N N . SER A 1 97 ? -16.394 10.377 10.955 1.00 77.75 97 SER A N 1
ATOM 760 C CA . SER A 1 97 ? -17.021 10.366 9.638 1.00 77.75 97 SER A CA 1
ATOM 761 C C . SER A 1 97 ? -17.491 8.957 9.311 1.00 77.75 97 SER A C 1
ATOM 763 O O . SER A 1 97 ? -16.858 7.980 9.712 1.00 77.75 97 SER A O 1
ATOM 765 N N . MET A 1 98 ? -18.609 8.855 8.607 1.00 76.38 98 MET A N 1
ATOM 766 C CA . MET A 1 98 ? -19.149 7.598 8.108 1.00 76.38 98 MET A CA 1
ATOM 767 C C . MET A 1 98 ? -19.459 7.788 6.634 1.00 76.38 98 MET A C 1
ATOM 769 O O . MET A 1 98 ? -20.286 8.619 6.267 1.00 76.38 98 MET A O 1
ATOM 773 N N . GLU A 1 99 ? -18.769 7.016 5.815 1.00 68.00 99 GLU A N 1
ATOM 774 C CA . GLU A 1 99 ? -19.005 6.890 4.387 1.00 68.00 99 GLU A CA 1
ATOM 775 C C . GLU A 1 99 ? -19.543 5.478 4.135 1.00 68.00 99 GLU A C 1
ATOM 777 O O . GLU A 1 99 ? -19.398 4.597 4.983 1.00 68.00 99 GLU A O 1
ATOM 782 N N . THR A 1 100 ? -20.249 5.249 3.031 1.00 67.94 100 THR A N 1
ATOM 783 C CA . THR A 1 100 ? -20.931 3.975 2.741 1.00 67.94 100 THR A CA 1
ATOM 784 C C . THR A 1 100 ? -20.005 2.763 2.935 1.00 67.94 100 THR A C 1
ATOM 786 O O . THR A 1 100 ? -19.142 2.498 2.102 1.00 67.94 100 THR A O 1
ATOM 789 N N . GLY A 1 101 ? -20.176 2.039 4.049 1.00 69.25 101 GLY A N 1
ATOM 790 C CA . GLY A 1 101 ? -19.377 0.863 4.424 1.00 69.25 101 GLY A CA 1
ATOM 791 C C . GLY A 1 101 ? -18.051 1.136 5.157 1.00 69.25 101 GLY A C 1
ATOM 792 O O . GLY A 1 101 ? -17.354 0.182 5.508 1.00 69.25 101 GLY A O 1
ATOM 793 N N . MET A 1 102 ? -17.691 2.398 5.421 1.00 82.06 102 MET A N 1
ATOM 794 C CA . MET A 1 102 ? -1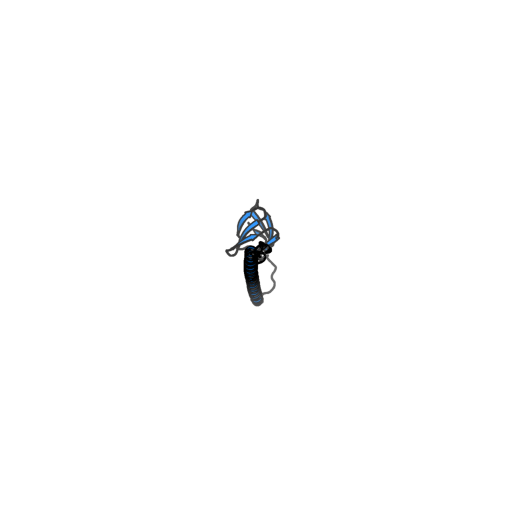6.449 2.783 6.101 1.00 82.06 102 MET A CA 1
ATOM 795 C C . MET A 1 102 ? -16.697 3.812 7.209 1.00 82.06 102 MET A C 1
ATOM 797 O O . MET A 1 102 ? -17.239 4.890 6.979 1.00 82.06 102 MET A O 1
ATOM 801 N N . ALA A 1 103 ? -16.251 3.503 8.423 1.00 83.06 103 ALA A N 1
ATOM 802 C CA . ALA A 1 103 ? -16.344 4.393 9.571 1.00 83.06 103 ALA A CA 1
ATOM 803 C C . ALA A 1 103 ? -14.956 4.852 10.027 1.00 83.06 103 ALA A C 1
ATOM 805 O O . ALA A 1 103 ? -14.075 4.038 10.302 1.00 83.06 103 ALA A O 1
ATOM 806 N N . TRP A 1 104 ? -14.789 6.163 10.163 1.00 85.75 104 TRP A N 1
ATOM 807 C CA . TRP A 1 104 ? -13.623 6.794 10.766 1.00 85.75 104 TRP A CA 1
ATOM 808 C C . TRP A 1 104 ? -13.881 6.987 12.255 1.00 85.75 104 TRP A C 1
ATOM 810 O O . TRP A 1 104 ? -14.686 7.831 12.655 1.00 85.75 104 TRP A O 1
ATOM 820 N N . ILE A 1 105 ? -13.200 6.200 13.079 1.00 85.62 105 ILE A N 1
ATOM 821 C CA . ILE A 1 105 ? -13.354 6.198 14.530 1.00 85.62 105 ILE A CA 1
ATOM 822 C C . ILE A 1 105 ? -12.078 6.750 15.154 1.00 85.62 105 ILE A C 1
ATOM 824 O O . ILE A 1 105 ? -10.988 6.216 14.958 1.00 85.62 105 ILE A O 1
ATOM 828 N N . ARG A 1 106 ? -12.205 7.813 15.943 1.00 84.38 106 ARG A N 1
ATOM 829 C CA . ARG A 1 106 ? -11.124 8.319 16.782 1.00 84.38 106 ARG A CA 1
ATOM 830 C C . ARG A 1 106 ? -11.074 7.514 18.072 1.00 84.38 106 ARG A C 1
ATOM 832 O O . ARG A 1 106 ? -12.070 7.437 18.787 1.00 84.38 106 ARG A O 1
ATOM 839 N N . TRP A 1 107 ? -9.917 6.944 18.373 1.00 82.81 107 TRP A N 1
ATOM 840 C CA . TRP A 1 107 ? -9.683 6.147 19.569 1.00 82.81 107 TRP A CA 1
ATOM 841 C C . TRP A 1 107 ? -8.220 6.263 20.000 1.00 82.81 107 TRP A C 1
ATOM 843 O O . TRP A 1 107 ? -7.319 6.217 19.163 1.00 82.81 107 TRP A O 1
ATOM 853 N N . GLN A 1 108 ? -7.977 6.464 21.301 1.00 75.00 108 GLN A N 1
ATOM 854 C CA . GLN A 1 108 ? -6.626 6.620 21.872 1.00 75.00 108 GLN A CA 1
ATOM 855 C C . GLN A 1 108 ? -5.766 7.695 21.166 1.00 75.00 108 GLN A C 1
ATOM 857 O O . GLN A 1 108 ? -4.561 7.545 20.996 1.00 75.00 108 GLN A O 1
ATOM 862 N N . GLY A 1 109 ? -6.392 8.778 20.692 1.00 76.19 109 GLY A N 1
ATOM 863 C CA . GLY A 1 109 ? -5.699 9.869 19.992 1.00 76.19 109 GLY A CA 1
ATOM 864 C C . GLY A 1 109 ? -5.400 9.624 18.507 1.00 76.19 109 GLY A C 1
ATOM 865 O O . GLY A 1 109 ? -4.956 10.554 17.844 1.00 76.19 109 GLY A O 1
ATOM 866 N N . SER A 1 110 ? -5.708 8.439 17.971 1.00 74.38 110 SER A N 1
ATOM 867 C CA . SER A 1 110 ? -5.542 8.099 16.550 1.00 74.38 110 SER A CA 1
ATOM 868 C C . SER A 1 110 ? -6.892 7.891 15.862 1.00 74.38 110 SER A C 1
ATOM 870 O O . SER A 1 110 ? -7.865 7.495 16.505 1.00 74.38 110 SER A O 1
ATOM 872 N N . THR A 1 111 ? -6.969 8.155 14.557 1.00 84.38 111 THR A N 1
ATOM 873 C CA . THR A 1 111 ? -8.179 7.907 13.757 1.00 84.38 111 THR A CA 1
ATOM 874 C C . THR A 1 111 ? -8.002 6.631 12.949 1.00 84.38 111 THR A C 1
ATOM 876 O O . THR A 1 111 ? -7.054 6.502 12.181 1.00 84.38 111 THR A O 1
ATOM 879 N N . TRP A 1 112 ? -8.934 5.701 13.113 1.00 81.69 112 TRP A N 1
ATOM 880 C CA . TRP A 1 112 ? -8.936 4.397 12.469 1.00 81.69 112 TRP A CA 1
ATOM 881 C C . TRP A 1 112 ? -10.072 4.327 11.456 1.00 81.69 112 TRP A C 1
ATOM 883 O O . TRP A 1 112 ? -11.211 4.647 11.791 1.00 81.69 112 TRP A O 1
ATOM 893 N N . ALA A 1 113 ? -9.770 3.893 10.235 1.00 83.25 113 ALA A N 1
ATOM 894 C CA . ALA A 1 113 ? -10.780 3.569 9.236 1.00 83.25 113 ALA A CA 1
ATOM 895 C C . ALA A 1 113 ? -11.150 2.092 9.374 1.00 83.25 113 ALA A C 1
ATOM 897 O O . ALA A 1 113 ? -10.292 1.220 9.233 1.00 83.25 113 ALA A O 1
ATOM 898 N N . VAL A 1 114 ? -12.415 1.808 9.664 1.00 83.56 114 VAL A N 1
ATOM 899 C CA . VAL A 1 114 ? -12.886 0.447 9.915 1.00 83.56 114 VAL A CA 1
ATOM 900 C C . VAL A 1 114 ? -14.104 0.143 9.059 1.00 83.56 114 VAL A C 1
ATOM 902 O O . VAL A 1 114 ? -14.931 1.012 8.781 1.00 83.56 114 VAL A O 1
ATOM 905 N N . ARG A 1 115 ? -14.186 -1.110 8.625 1.00 83.12 115 ARG A N 1
ATOM 906 C CA . ARG A 1 115 ? -15.233 -1.653 7.755 1.00 83.12 115 ARG A CA 1
ATOM 907 C C . ARG A 1 115 ? -16.092 -2.633 8.546 1.00 83.12 115 ARG A C 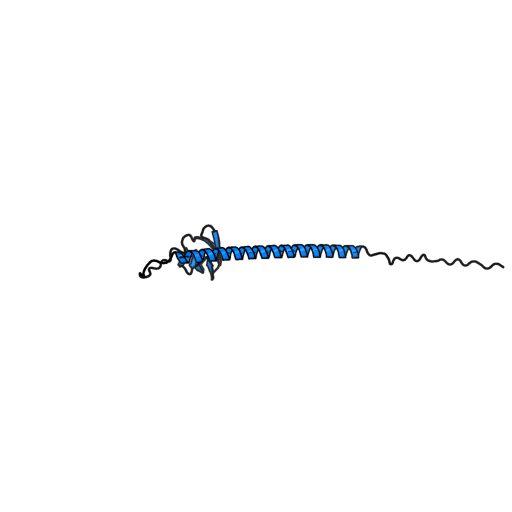1
ATOM 909 O O . ARG A 1 115 ? -15.651 -3.149 9.574 1.00 83.12 115 ARG A O 1
ATOM 916 N N . GLU A 1 116 ? -17.284 -2.939 8.051 1.00 81.62 116 GLU A N 1
ATOM 917 C CA . GLU A 1 116 ? -18.087 -4.032 8.607 1.00 81.62 116 GLU A CA 1
ATOM 918 C C . GLU A 1 116 ? -17.290 -5.348 8.599 1.00 81.62 116 GLU A C 1
ATOM 920 O O . GLU A 1 116 ? -16.601 -5.673 7.632 1.00 81.62 116 GLU A O 1
ATOM 925 N N . GLY A 1 117 ? -17.318 -6.073 9.714 1.00 77.25 117 GLY A N 1
ATOM 926 C CA . GLY A 1 117 ? -16.542 -7.293 9.936 1.00 77.25 117 GLY A CA 1
ATOM 927 C C . GLY A 1 117 ? -15.095 -7.077 10.393 1.00 77.25 117 GLY A C 1
ATOM 928 O O . GLY A 1 117 ? -14.453 -8.043 10.803 1.00 77.25 117 GLY A O 1
ATOM 929 N N . GLN A 1 118 ? -14.562 -5.849 10.374 1.00 77.19 118 GLN A N 1
ATOM 930 C CA . GLN A 1 118 ? -13.214 -5.582 10.884 1.00 77.19 118 GLN A CA 1
ATOM 931 C C . GLN A 1 118 ? -13.199 -5.351 12.397 1.00 77.19 118 GLN A C 1
ATOM 933 O O . GLN A 1 118 ? -14.159 -4.870 13.000 1.00 77.19 118 GLN A O 1
ATOM 938 N N . THR A 1 119 ? -12.080 -5.701 13.027 1.00 78.25 119 THR A N 1
ATOM 939 C CA . THR A 1 119 ? -11.878 -5.558 14.469 1.00 78.25 119 THR A CA 1
ATOM 940 C C . THR A 1 119 ? -11.054 -4.320 14.778 1.00 78.25 119 THR A C 1
ATOM 942 O O . THR A 1 119 ? -9.953 -4.167 14.252 1.00 78.25 119 THR A O 1
ATOM 945 N N . LEU A 1 120 ? -11.549 -3.467 15.671 1.00 74.94 120 LEU A N 1
ATOM 946 C CA . LEU A 1 120 ? -10.806 -2.336 16.211 1.00 74.94 120 LEU A CA 1
ATOM 947 C C . LEU A 1 120 ? -10.485 -2.617 17.683 1.00 74.94 120 LEU A C 1
ATOM 949 O O . LEU A 1 120 ? -11.346 -2.529 18.558 1.00 74.94 120 LEU A O 1
ATOM 953 N N . GLY A 1 121 ? -9.244 -3.036 17.943 1.00 74.12 121 GLY A N 1
ATOM 954 C CA . GLY A 1 121 ? -8.835 -3.550 19.250 1.00 74.12 121 GLY A CA 1
ATOM 955 C C . GLY A 1 121 ? -9.521 -4.882 19.570 1.00 74.12 121 GLY A C 1
ATOM 956 O O . GLY A 1 121 ? -9.446 -5.831 18.798 1.00 74.12 121 GLY A O 1
ATOM 957 N N . ASN A 1 122 ? -10.212 -4.949 20.705 1.00 71.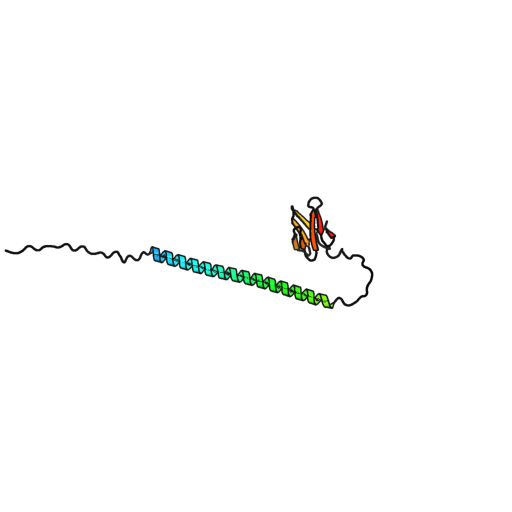12 122 ASN A N 1
ATOM 958 C CA . ASN A 1 122 ? -11.004 -6.101 21.152 1.00 71.12 122 ASN A CA 1
ATOM 959 C C . ASN A 1 122 ? -12.491 -6.005 20.757 1.00 71.12 122 ASN A C 1
ATOM 961 O O . ASN A 1 122 ? -13.332 -6.719 21.304 1.00 71.12 122 ASN A O 1
ATOM 965 N N . VAL A 1 123 ? -12.826 -5.098 19.837 1.00 77.56 123 VAL A N 1
ATOM 966 C CA . VAL A 1 123 ? -14.196 -4.800 19.425 1.00 77.56 123 VAL A CA 1
ATOM 967 C C . VAL A 1 123 ? -14.367 -5.132 17.947 1.00 77.56 123 VAL A C 1
ATOM 969 O O . VAL A 1 123 ? -13.756 -4.506 17.087 1.00 77.56 123 VAL A O 1
ATOM 972 N N . VAL A 1 124 ? -15.215 -6.113 17.634 1.00 81.31 124 VAL A N 1
ATOM 973 C CA . VAL A 1 124 ? -15.593 -6.429 16.247 1.00 81.31 124 VAL A CA 1
ATOM 974 C C . VAL A 1 124 ? -16.684 -5.469 15.795 1.00 81.31 124 VAL A C 1
ATOM 976 O O . VAL A 1 124 ? -17.693 -5.337 16.491 1.00 81.31 124 VAL A O 1
ATOM 979 N N . ILE A 1 125 ? -16.523 -4.832 14.639 1.00 84.69 125 ILE A N 1
ATOM 980 C CA . ILE A 1 125 ? -17.593 -4.057 14.014 1.00 84.69 125 ILE A CA 1
ATOM 981 C C . ILE A 1 125 ? -18.527 -5.020 13.296 1.00 84.69 125 ILE A C 1
ATOM 983 O O . ILE A 1 125 ? -18.133 -5.675 12.339 1.00 84.69 125 ILE A O 1
ATOM 987 N N . GLN A 1 126 ? -19.764 -5.128 13.770 1.00 84.19 126 GLN A N 1
ATOM 988 C CA . GLN A 1 126 ? -20.760 -6.029 13.192 1.00 84.19 126 GLN A CA 1
ATOM 989 C C . GLN A 1 126 ? -21.550 -5.343 12.080 1.00 84.19 126 GLN A C 1
ATOM 991 O O . GLN A 1 126 ? -21.787 -5.949 11.042 1.00 84.19 126 GLN A O 1
ATOM 996 N N . ARG A 1 127 ? -21.962 -4.091 12.304 1.00 78.81 127 ARG A N 1
ATOM 997 C CA . ARG A 1 127 ? -22.773 -3.319 11.357 1.00 78.81 127 ARG A CA 1
ATOM 998 C C . ARG A 1 127 ? -22.506 -1.826 11.500 1.00 78.81 127 ARG A C 1
ATOM 1000 O O . ARG A 1 127 ? -22.316 -1.342 12.618 1.00 78.81 127 ARG A O 1
ATOM 1007 N N . ILE A 1 128 ? -22.519 -1.107 10.386 1.00 82.69 128 ILE A N 1
ATOM 1008 C CA . ILE A 1 128 ? -22.371 0.344 10.308 1.00 82.69 128 ILE A CA 1
ATOM 1009 C C . ILE A 1 128 ? -23.623 0.895 9.621 1.00 82.69 128 ILE A C 1
ATOM 1011 O O . ILE A 1 128 ? -23.796 0.730 8.419 1.00 82.69 128 ILE A O 1
ATOM 1015 N N . ASP A 1 129 ? -24.482 1.591 10.366 1.00 81.00 129 ASP A N 1
ATOM 1016 C CA . ASP A 1 129 ? -25.681 2.223 9.809 1.00 81.00 129 ASP A CA 1
ATOM 1017 C C . ASP A 1 129 ? -25.406 3.716 9.526 1.00 81.00 129 ASP A C 1
ATOM 1019 O O . ASP A 1 129 ? -25.447 4.534 10.457 1.00 81.00 129 ASP A O 1
ATOM 1023 N N . PRO A 1 130 ? -25.125 4.122 8.267 1.00 73.81 130 PRO A N 1
ATOM 1024 C CA . PRO A 1 130 ? -24.786 5.507 7.917 1.00 73.81 130 PRO A CA 1
ATOM 1025 C C . PRO A 1 130 ? -25.940 6.485 8.167 1.00 73.81 130 PRO A C 1
ATOM 1027 O O . PRO A 1 130 ? -25.703 7.636 8.530 1.00 73.81 130 PRO A O 1
ATOM 1030 N N . THR A 1 131 ? -27.185 6.023 8.031 1.00 76.62 131 THR A N 1
ATOM 1031 C CA . THR A 1 131 ? -28.399 6.837 8.196 1.00 76.62 131 THR A CA 1
ATOM 1032 C C . THR A 1 131 ? -28.588 7.310 9.636 1.00 76.62 131 THR A C 1
ATOM 1034 O O . THR A 1 131 ? -28.969 8.452 9.872 1.00 76.62 131 THR A O 1
ATOM 1037 N N . THR A 1 132 ? -28.299 6.444 10.608 1.00 76.62 132 THR A N 1
ATOM 1038 C CA . THR A 1 132 ? -28.471 6.715 12.044 1.00 76.62 132 THR A CA 1
ATOM 1039 C C . THR A 1 132 ? -27.159 7.050 12.748 1.00 76.62 132 THR A C 1
ATOM 1041 O O . THR A 1 132 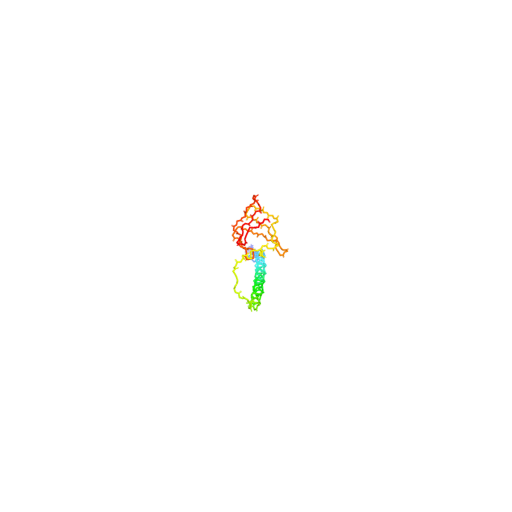? -27.172 7.308 13.951 1.00 76.62 132 THR A O 1
ATOM 1044 N N . ARG A 1 133 ? -26.033 7.056 12.014 1.00 74.06 133 ARG A N 1
ATOM 1045 C CA . ARG A 1 133 ? -24.667 7.229 12.542 1.00 74.06 133 ARG A CA 1
ATOM 1046 C C . ARG A 1 133 ? -24.361 6.282 13.701 1.00 74.06 133 ARG A C 1
ATOM 1048 O O . ARG A 1 133 ? -23.707 6.656 14.668 1.00 74.06 133 ARG A O 1
ATOM 1055 N N . THR A 1 134 ? -24.870 5.057 13.618 1.00 78.19 134 THR A N 1
ATOM 1056 C CA . THR A 1 134 ? -24.706 4.058 14.674 1.00 78.19 134 THR A CA 1
ATOM 1057 C C . THR A 1 134 ? -23.831 2.918 14.205 1.00 78.19 134 THR A C 1
ATOM 1059 O O . THR A 1 134 ? -24.033 2.378 13.120 1.00 78.19 134 THR A O 1
ATOM 1062 N N . ILE A 1 135 ? -22.882 2.520 15.046 1.00 79.12 135 ILE A N 1
ATOM 1063 C CA . ILE A 1 135 ? -22.032 1.360 14.786 1.00 79.12 135 ILE A CA 1
ATOM 1064 C C . ILE A 1 135 ? -22.376 0.294 15.812 1.00 79.12 135 ILE A C 1
ATOM 1066 O O . ILE A 1 135 ? -22.201 0.491 17.014 1.00 79.12 135 ILE A O 1
ATOM 1070 N N . ILE A 1 136 ? -22.873 -0.844 15.344 1.00 80.75 136 ILE A N 1
ATOM 1071 C CA . ILE A 1 136 ? -23.096 -2.012 16.188 1.00 80.75 136 ILE A CA 1
ATOM 1072 C C . ILE A 1 136 ? -21.780 -2.762 16.264 1.00 80.75 136 ILE A C 1
ATOM 1074 O O . ILE A 1 136 ? -21.233 -3.214 15.256 1.00 80.75 136 ILE A O 1
ATOM 1078 N N . THR A 1 137 ? -21.269 -2.898 17.478 1.00 82.50 137 THR A N 1
ATOM 1079 C CA . THR A 1 137 ? -20.033 -3.615 17.739 1.00 82.50 137 THR A CA 1
ATOM 1080 C C . THR A 1 137 ? -20.248 -4.751 18.729 1.00 82.50 137 THR A C 1
ATOM 1082 O O . THR A 1 137 ? -21.222 -4.760 19.481 1.00 82.50 137 THR A O 1
ATOM 1085 N N . SER A 1 138 ? -19.301 -5.688 18.793 1.00 75.56 138 SER A N 1
ATOM 1086 C CA . SER A 1 138 ? -19.319 -6.782 19.773 1.00 75.56 138 SER A CA 1
ATOM 1087 C C . SER A 1 138 ? -19.320 -6.306 21.233 1.00 75.56 138 SER A C 1
ATOM 1089 O O . SER A 1 138 ? -19.681 -7.085 22.113 1.00 75.56 138 SER A O 1
ATOM 1091 N N . ALA A 1 139 ? -18.907 -5.064 21.507 1.00 65.12 139 ALA A N 1
ATOM 1092 C CA . ALA A 1 139 ? -18.896 -4.484 22.850 1.00 65.12 139 ALA A CA 1
ATOM 1093 C C . ALA A 1 139 ? -20.126 -3.602 23.145 1.00 65.12 139 ALA A C 1
ATOM 1095 O O . ALA A 1 139 ? -20.307 -3.169 24.283 1.00 65.12 139 ALA A O 1
ATOM 1096 N N . GLY A 1 140 ? -20.979 -3.349 22.148 1.00 76.62 140 GLY A N 1
ATOM 1097 C CA . GLY A 1 140 ? -22.157 -2.490 22.261 1.00 76.62 140 GLY A CA 1
ATOM 1098 C C . GLY A 1 140 ? -22.340 -1.574 21.052 1.00 76.62 140 GLY A C 1
ATOM 1099 O O . GLY A 1 140 ? -21.623 -1.667 20.056 1.00 76.62 140 GLY A O 1
ATOM 1100 N N . THR A 1 141 ? -23.317 -0.678 21.130 1.00 78.44 141 THR A N 1
ATOM 1101 C CA . THR A 1 141 ? -23.596 0.288 20.061 1.00 78.44 141 THR A CA 1
ATOM 1102 C C . THR A 1 141 ? -22.854 1.594 20.326 1.00 78.44 141 THR A C 1
ATOM 1104 O O . THR A 1 141 ? -22.989 2.169 21.405 1.00 78.44 141 THR A O 1
ATOM 1107 N N . LEU A 1 142 ? -22.100 2.072 19.340 1.00 75.50 142 LEU A N 1
ATOM 1108 C CA . LEU A 1 142 ? -21.456 3.381 19.350 1.00 75.50 142 LEU A CA 1
ATOM 1109 C C . LEU A 1 142 ? -22.347 4.399 18.622 1.00 75.50 142 LEU A C 1
ATOM 1111 O O . LEU A 1 142 ? -22.917 4.070 17.577 1.00 75.50 142 LEU A O 1
ATOM 1115 N N . ARG A 1 143 ? -22.479 5.601 19.192 1.00 74.44 143 ARG A N 1
ATOM 1116 C CA . ARG A 1 143 ? -23.269 6.730 18.679 1.00 74.44 143 ARG A CA 1
ATOM 1117 C C . ARG A 1 143 ? -22.452 8.014 18.716 1.00 74.44 143 ARG A C 1
ATOM 1119 O O . ARG A 1 143 ? -21.608 8.126 19.634 1.00 74.44 143 ARG A O 1
#

Foldseek 3Di:
DDDDDDDDDDPPPPPPVPPPPVVVVVVVVVVVVVVVVVVVVVVVVVVVVVVVVVVVVVVVVVVVVVVVVVVPPPPDDDDDDDDDPLPPPCPQWDFDDDDVQWTFIDDPNDTDIDGAQDDDDPKGFPDQDRVVRWTQIPSGIDD

pLDDT: mean 74.5, std 16.24, range [36.06, 96.5]

Nearest PDB structures (foldseek):
  3tfu-assembly1_A  TM=5.967E-01  e=5.029E+00  Mycobacterium tuberculosis
  4mqr-assembly1_B  TM=5.822E-01  e=5.705E+00  Mycobacterium tuberculosis
  6ge8-assembly1_B  TM=5.979E-01  e=6.076E+00  Mycobacterium tuberculosis
  6ge8-assembly1_A  TM=6.038E-01  e=6.472E+00  Mycobacterium tuberculosis

Secondary structure (DSSP, 8-state):
-PPPP----------GGG---HHHHHHHHHHHHHHHHHHHHHHHHHHHHHHHHHHHHHHHHHHHHHHHHHTTS-------------TTTSTT-EEEEEETTEEEEEETTEEEEEETT-EETTEEEEEEETTTTEEEETTEEE-

Mean predicted aligned error: 19.26 Å

Radius of gyration: 38.57 Å; Cα contacts (8 Å, |Δi|>4): 119; chains: 1; bounding box: 88×26×127 Å

Sequence (143 aa):
MLPSEILIWQPEFTDKTLSRKPGAVQTLNMLHDSINKLGEAIKKDEEYAQETRRQLDDIRSRLNGIMTQKSVTESSSTPHPAKKKTSSVLNGMKIMSMETGMAWIRWQGSTWAVREGQTLGNVVIQRIDPTTRTIITSAGTLR

InterPro domains:
  IPR049608 Conjugal transfer protein TraP-like [NF033885] (26-143)

=== Feature glossary ===
Legend for the data blocks above and below:

— What the protein is —

Sequence gives the chain of amino acids in standard one-letter code (A=alanine, C=cysteine, …, Y=tyrosine), read N→C. It is the only feature that is directly encoded by the gene; all structural features are derived from the folded form of this sequence.

The annotation block draws on four external resources. InterPro: which protein families and domains the sequence belongs to. GO: standardized terms for what the protein does, what process it participates in, and where in the cell it acts. CATH: which structural fold it has in the CATH hierarchy. Organism: the species of origin.

— Where its atoms are —

Atomic coordinates in PDBx/mmCIF format — the same representation the Protein Data Bank distributes. Each line of the _atom_site loop places one backbone atom in Cartesian space (units: ångströms, origin: arbitrary).

Six rendered views show the 3D structure from the faces of a cube — i.e. along ±x, ±y, ±z. Rendering representation is drawn randomly per protein from cartoon (secondary-s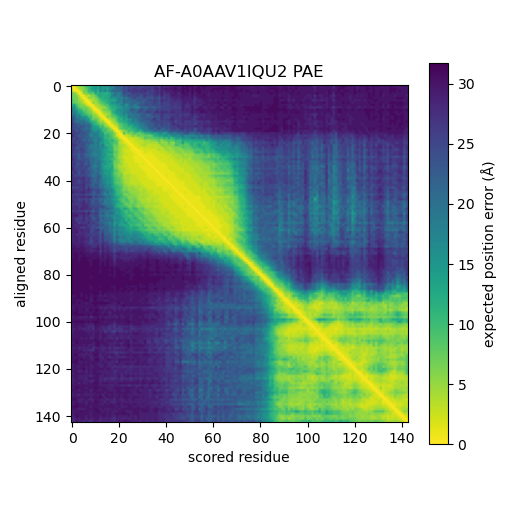tructure ribbons), sticks (backbone bonds), or molecular surface; coloring is either N→C rainbow (blue at the N-terminus through red at the C-terminus) or one color per chain.

— Local backbone conformation —

DSSP 8-state secondary structure assigns each residue one of H (α-helix), G (3₁₀-helix), I (π-helix), E (extended β-strand), B (isolated β-bridge), T (hydrogen-bonded turn), S (bend), or '-' (coil). The assignment is computed from backbone hydrogen-bond geometry via the Kabsch–Sander algorithm.

P-SEA three-state annotation labels each residue as helix, strand, or coil based purely on the geometry of the Cα trace. It serves as a fallback when the full backbone (and thus DSSP) is unavailable.

φ (phi) and ψ (psi) are the two rotatable backbone dihedrals per residue: φ is the C(i-1)–N–Cα–C torsion, ψ is the N–Cα–C–N(i+1) torsion, both in degrees on (−180°, 180°]. α-helical residues cluster near (−60°, −45°); β-strand residues near (−120°, +130°). A Ramachandran plot is simply a scatter of (φ, ψ) for every residue.

— Global shape and packing —

Radius of gyration (Rg) is the root-mean-square distance of Cα atoms from their centroid — a single number for overall size and compactness. A globular domain of N residues has Rg ≈ 2.2·N^0.38 Å; an extended or disordered chain has a much larger Rg. The Cα contact count is the number of residue pairs whose Cα atoms are within 8 Å and are more than four positions apart in sequence — a standard proxy for tertiary packing density. The bounding box is the smallest axis-aligned box enclosing all Cα atoms.

Accessible surface area quantifies burial. A residue with SASA near zero is packed into the hydrophobic core; one with SASA >100 Å² sits on the surface. Computed here via the Shrake–Rupley numerical algorithm with a 1.4 Å probe.

The contact map is a binary N×N matrix 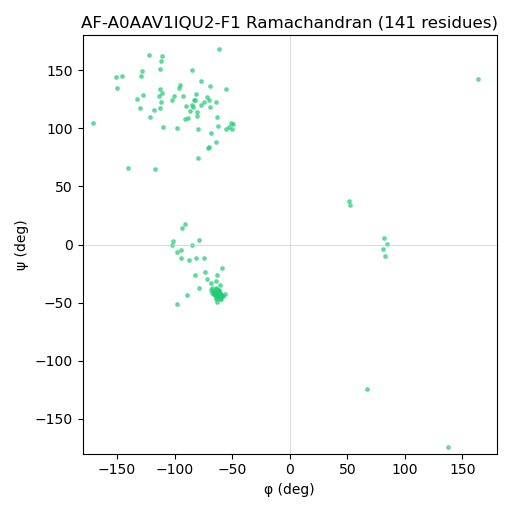image: pixel (i, j) is dark where Cα_i and Cα_j are within 8 Å and |i−j|>4. Because the |i−j|>4 filter removes local helical contacts, off-diagonal stripes parallel to the main diagonal indicate parallel β-sheets; stripes perpendicular to it indicate antiparallel β-sheets. The Ramachandran plot scatters every residue's (φ, ψ) pair against the sterically allowed regions. The PAE heatmap renders the predicted-aligned-error matrix.

— Structural neighborhood —

A 3Di character summarizes, for each residue, the relative orientation of the Cα frame of its nearest spatial neighbor. Because it encodes fold topology rather than chemistry, 3Di alignments detect remote structural similarity that sequence alignment misses.

Structural nearest neighbors (via Foldseek easy-search vs the PDB). Reported per hit: target PDB id, E-value, and alignment TM-score. A TM-score above ~0.5 is the conventional threshold for 'same fold'.

— Confidence and disorder —

For AlphaFold models, the B-factor field carries pLDDT — the model's own estimate of local accuracy on a 0–100 scale. Regions with pLDDT<50 should be treated as essentially unmodeled; they often correspond to intrinsically disordered segments.

B-factor (Debye–Waller factor) reflects atomic displacement in the crystal lattice. It is an experimental observable (units Å²), not a prediction; low values mean the atom is pinned down, high values mean it moves or is heterogeneous across the crystal.

Predicted Aligned Error (PAE) is an AlphaFold confidence matrix: entry (i, j) is the expected error in the position of residue j, in ångströms, when the prediction is superimposed on the true structure at residue i. Low PAE within a block of residues means that block is internally rigid and well-predicted; high PAE between two blocks means their relative placement is uncertain even if each block individually is confident.